Protein AF-A0A1X1ZSL4-F1 (afdb_monomer)

Secondary structure (DSSP, 8-state):
----THHHHHHHHHTTTS-SB-PPPPPPTBBTPPPPP--SSB-PPPPPPPBSSSPPPPPPP-SGGGTTSPPPPP---

Solvent-accessible surface area (backbone atoms only — not comparable to full-atom values): 3563 Å² total; per-residue (Å²): 128,85,79,67,79,56,58,74,72,19,52,77,30,45,78,74,77,36,32,35,64,38,63,23,52,57,20,54,79,63,65,22,32,49,14,30,52,15,4,55,49,33,20,29,15,9,33,15,6,32,12,77,94,42,73,22,7,50,35,7,49,18,0,53,91,40,78,48,17,50,58,22,50,60,14,58,90

Radius of gyration: 13.43 Å; Cα contacts (8 Å, |Δi|>4): 271; chains: 1; bounding box: 33×30×32 Å

Foldseek 3Di:
DPPPPQCVQQVVVVVVVFGQAAEWAEADAQPLAETAAGHQAAYEWYEFYAHDVDFHYAWYHYHPRCPHYHTYHYHGD

Sequence (77 aa):
MPKRCWGPINTPTQLLGRPLIGNGANGAPGTGANGGAGGLLIGNGANGAPGTGANGGAGGLGGLGGAFGTPGADGNP

Mean predicted aligned error: 6.43 Å

pLDDT: mean 85.15, std 11.44, range [47.44, 95.81]

Organism: NCBI:txid153971

Structure (mmCIF, N/CA/C/O backbone):
data_AF-A0A1X1ZSL4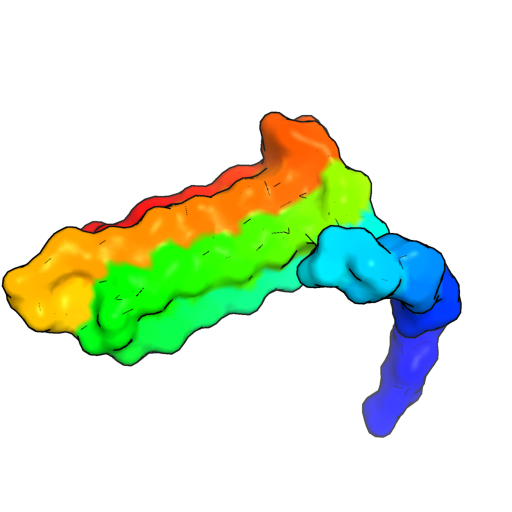-F1
#
_entry.id   AF-A0A1X1ZSL4-F1
#
loop_
_atom_site.group_PDB
_atom_site.id
_atom_site.type_symbol
_at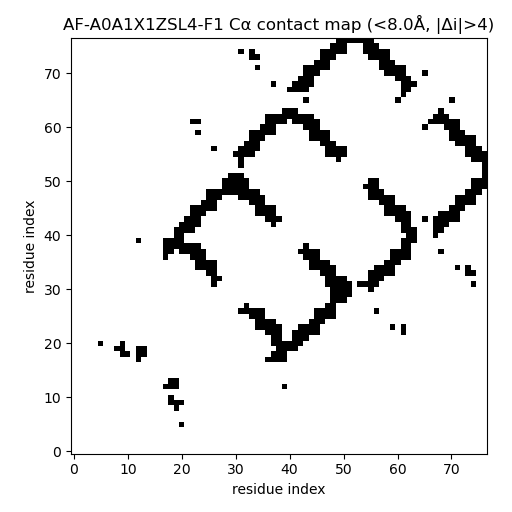om_site.label_atom_id
_atom_site.label_alt_id
_atom_site.label_comp_id
_atom_site.label_asym_id
_atom_site.label_entity_id
_atom_site.label_seq_id
_atom_site.pdbx_PDB_ins_code
_atom_site.Cartn_x
_atom_site.Cartn_y
_atom_site.Cartn_z
_atom_site.occupancy
_atom_site.B_iso_or_equiv
_atom_site.auth_seq_id
_atom_site.auth_comp_id
_atom_site.auth_asym_id
_atom_site.auth_atom_id
_atom_site.pdbx_PDB_model_num
ATOM 1 N N . MET A 1 1 ? -10.765 -20.889 8.901 1.00 47.44 1 MET A N 1
ATOM 2 C CA . MET A 1 1 ? -9.929 -19.866 9.571 1.00 47.44 1 MET A CA 1
ATOM 3 C C . MET A 1 1 ? -10.848 -18.977 10.401 1.00 47.44 1 MET A C 1
ATOM 5 O O . MET A 1 1 ? -11.783 -18.433 9.819 1.00 47.44 1 MET A O 1
ATOM 9 N N . PRO A 1 2 ? -10.675 -18.879 11.730 1.00 50.19 2 PRO A N 1
ATOM 10 C CA . PRO A 1 2 ? -11.537 -18.047 12.564 1.00 50.19 2 PRO A CA 1
ATOM 11 C C . PRO A 1 2 ? -11.428 -16.592 12.104 1.00 50.19 2 PRO A C 1
ATOM 13 O O . PRO A 1 2 ? -10.332 -16.043 11.961 1.00 50.19 2 PRO A O 1
ATOM 16 N N . LYS A 1 3 ? -12.581 -15.992 11.804 1.00 52.62 3 LYS A N 1
ATOM 17 C CA . LYS A 1 3 ? -12.710 -14.611 11.343 1.00 52.62 3 LYS A CA 1
ATOM 18 C C . LYS A 1 3 ? -12.357 -13.708 12.524 1.00 52.62 3 LYS A C 1
ATOM 20 O O . LYS A 1 3 ? -13.219 -13.375 13.329 1.00 52.62 3 LYS A O 1
ATOM 25 N N . ARG A 1 4 ? -11.070 -13.386 12.676 1.00 64.00 4 ARG A N 1
ATOM 26 C CA . ARG A 1 4 ? -10.584 -12.406 13.657 1.00 64.00 4 ARG A CA 1
ATOM 27 C C . ARG A 1 4 ? -11.469 -11.159 13.507 1.00 64.00 4 ARG A C 1
ATOM 29 O O . ARG A 1 4 ? -11.627 -10.680 12.386 1.00 64.00 4 ARG A O 1
ATOM 36 N N . CYS A 1 5 ? -12.072 -10.682 14.591 1.00 57.50 5 CYS A N 1
ATOM 37 C CA . CYS A 1 5 ? -13.163 -9.690 14.680 1.00 57.50 5 CYS A CA 1
ATOM 38 C C . CYS A 1 5 ? -12.893 -8.281 14.089 1.00 57.50 5 CYS A C 1
ATOM 40 O O . CYS A 1 5 ? -13.638 -7.342 14.345 1.00 57.50 5 CYS A O 1
ATOM 42 N N . TRP A 1 6 ? -11.873 -8.134 13.245 1.00 59.97 6 TRP A N 1
ATOM 43 C CA . TRP A 1 6 ? -11.496 -6.917 12.525 1.00 59.97 6 TRP A CA 1
ATOM 44 C C . TRP A 1 6 ? -12.451 -6.555 11.384 1.00 59.97 6 TRP A C 1
ATOM 46 O O . TRP A 1 6 ?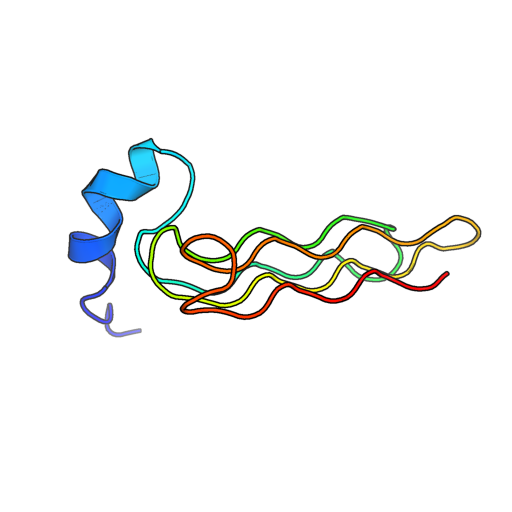 -12.551 -5.388 11.020 1.00 59.97 6 TRP A O 1
ATOM 56 N N . GLY A 1 7 ? -13.157 -7.541 10.818 1.00 68.50 7 GLY A N 1
ATOM 57 C CA . GLY A 1 7 ? -14.101 -7.329 9.714 1.00 68.50 7 GLY A CA 1
ATOM 58 C C . GLY A 1 7 ? -15.160 -6.266 10.034 1.00 68.50 7 GLY A C 1
ATOM 59 O O . GLY A 1 7 ? -15.191 -5.256 9.335 1.00 68.50 7 GLY A O 1
ATOM 60 N N . PRO A 1 8 ? -15.947 -6.429 11.119 1.00 79.12 8 PRO A N 1
ATOM 61 C CA . PRO A 1 8 ? -16.927 -5.440 11.567 1.00 79.12 8 PRO A CA 1
ATOM 62 C C . PRO A 1 8 ? -16.353 -4.029 11.746 1.00 79.12 8 PRO A C 1
ATOM 64 O O . PRO A 1 8 ? -16.955 -3.071 11.271 1.00 79.12 8 PRO A O 1
ATOM 67 N N . ILE A 1 9 ? -15.164 -3.913 12.346 1.00 81.69 9 ILE A N 1
ATOM 68 C CA . ILE A 1 9 ? -14.474 -2.639 12.622 1.00 81.69 9 ILE A CA 1
ATOM 69 C C . ILE A 1 9 ? -14.067 -1.925 11.322 1.00 81.69 9 ILE A C 1
ATOM 71 O O . ILE A 1 9 ? -14.166 -0.704 11.218 1.00 81.69 9 ILE A O 1
ATOM 75 N N . ASN A 1 10 ? -13.650 -2.683 10.306 1.00 85.69 10 ASN A N 1
ATOM 76 C CA . ASN A 1 10 ? -13.257 -2.134 9.011 1.00 85.69 10 ASN A CA 1
ATOM 77 C C . ASN A 1 10 ? -14.450 -1.877 8.074 1.00 85.69 10 ASN A C 1
ATOM 79 O O . ASN A 1 10 ? -14.296 -1.149 7.100 1.00 85.69 10 ASN A O 1
ATOM 83 N N . THR A 1 11 ? -15.633 -2.451 8.322 1.00 86.31 11 THR A N 1
ATOM 84 C CA . THR A 1 11 ? -16.785 -2.359 7.397 1.00 86.31 11 THR A CA 1
ATOM 85 C C . THR A 1 11 ? -17.137 -0.928 6.981 1.00 86.31 11 THR A C 1
ATOM 87 O O . THR A 1 11 ? -17.240 -0.691 5.779 1.00 86.31 11 THR A O 1
ATOM 90 N N . PRO A 1 12 ? -17.270 0.048 7.904 1.00 85.19 12 PRO A N 1
ATOM 91 C CA . PRO A 1 12 ? -17.648 1.409 7.521 1.00 85.19 12 PRO A CA 1
ATOM 92 C C . PRO A 1 12 ? -16.588 2.097 6.655 1.00 85.19 12 PRO A C 1
ATOM 94 O O . PRO A 1 12 ? -16.910 2.888 5.778 1.00 85.19 12 PRO A O 1
ATOM 97 N N . THR A 1 13 ? -15.314 1.782 6.886 1.00 86.12 13 THR A N 1
ATOM 98 C CA . THR A 1 13 ? -14.181 2.420 6.204 1.00 86.12 13 THR A CA 1
ATOM 99 C C . THR A 1 13 ? -13.808 1.739 4.900 1.00 86.12 13 THR A C 1
ATOM 101 O O . THR A 1 13 ? -13.287 2.403 4.013 1.00 86.12 13 THR A O 1
ATOM 104 N N . GLN A 1 14 ? -14.165 0.468 4.704 1.00 83.19 14 GLN A N 1
ATOM 105 C CA . GLN A 1 14 ? -14.028 -0.180 3.398 1.00 83.19 14 GLN A CA 1
ATOM 106 C C . GLN A 1 14 ? -14.810 0.550 2.294 1.00 83.19 14 GLN A C 1
ATOM 108 O O . GLN A 1 14 ? -14.381 0.530 1.144 1.00 83.19 14 GLN A O 1
ATOM 113 N N . LEU A 1 15 ? -15.883 1.275 2.636 1.00 85.19 15 LEU A N 1
ATOM 114 C CA . LEU A 1 15 ? -16.598 2.160 1.705 1.00 85.19 15 LEU A CA 1
ATOM 115 C C . LEU A 1 15 ? -15.748 3.355 1.232 1.00 85.19 15 LEU A C 1
ATOM 117 O O . LEU A 1 15 ? -16.012 3.917 0.177 1.00 85.19 15 LEU A O 1
ATOM 121 N N . LEU A 1 16 ? -14.712 3.720 1.990 1.00 85.38 16 LEU A N 1
ATOM 122 C CA . LEU A 1 16 ? -13.730 4.759 1.663 1.00 85.38 16 LEU A CA 1
ATOM 123 C C . LEU A 1 16 ? -12.521 4.194 0.888 1.00 85.38 16 LEU A C 1
ATOM 125 O O . LEU A 1 16 ? -11.529 4.892 0.692 1.00 85.38 16 LEU A O 1
ATOM 129 N N . GLY A 1 17 ? -12.570 2.919 0.484 1.00 87.75 17 GLY A N 1
ATOM 130 C CA . GLY A 1 17 ? -11.536 2.255 -0.315 1.00 87.75 17 GLY A CA 1
ATOM 131 C C . GLY A 1 17 ? -10.329 1.738 0.473 1.00 87.75 17 GLY A C 1
ATOM 132 O O . GLY A 1 17 ? -9.427 1.149 -0.119 1.00 87.75 17 GLY A O 1
ATOM 133 N N . ARG A 1 18 ? -10.290 1.921 1.800 1.00 89.69 18 ARG A N 1
ATOM 134 C CA . ARG A 1 18 ? -9.210 1.438 2.678 1.00 89.69 18 ARG A CA 1
ATOM 135 C C . ARG A 1 18 ? -9.781 0.958 4.014 1.00 89.69 18 ARG A C 1
ATOM 137 O O . ARG A 1 18 ? -10.670 1.610 4.555 1.00 89.69 18 ARG A O 1
ATOM 144 N N . PRO A 1 19 ? -9.273 -0.137 4.600 1.00 89.94 19 PRO A N 1
ATOM 145 C CA . PRO A 1 19 ? -9.695 -0.543 5.937 1.00 89.94 19 PRO A CA 1
ATOM 146 C C . PRO A 1 19 ? -9.298 0.520 6.971 1.00 89.94 19 PRO A C 1
ATOM 148 O O . PRO A 1 19 ? -8.308 1.222 6.788 1.00 89.94 19 PRO A O 1
ATOM 151 N N . LEU A 1 20 ? -10.010 0.618 8.093 1.00 89.56 20 LEU A N 1
ATOM 152 C CA . LEU A 1 20 ? -9.595 1.472 9.212 1.00 89.56 20 LEU A CA 1
ATOM 153 C C . LEU A 1 20 ? -8.243 1.001 9.762 1.00 89.56 20 LEU A C 1
ATOM 155 O O . LEU A 1 20 ? -7.375 1.819 10.069 1.00 89.56 20 LEU A O 1
ATOM 159 N N . ILE A 1 21 ? -8.080 -0.323 9.854 1.00 90.62 21 ILE A N 1
ATOM 160 C CA . ILE A 1 21 ? -6.894 -0.989 10.385 1.00 90.62 21 ILE A CA 1
ATOM 161 C C . ILE A 1 21 ? -6.441 -2.100 9.432 1.00 90.62 21 ILE A C 1
ATOM 163 O O . ILE A 1 21 ? -7.218 -3.004 9.105 1.00 90.62 21 ILE A O 1
ATOM 167 N N . GLY A 1 22 ? -5.177 -2.054 9.010 1.00 90.44 22 GLY A N 1
ATOM 168 C CA . GLY A 1 22 ? -4.553 -3.081 8.171 1.00 90.44 22 GLY A CA 1
ATOM 169 C C . GLY A 1 22 ? -3.283 -2.590 7.479 1.00 90.44 22 GLY A C 1
ATOM 170 O O . GLY A 1 22 ? -3.128 -1.401 7.254 1.00 90.44 22 GLY A O 1
ATOM 171 N N . ASN A 1 23 ? -2.368 -3.487 7.122 1.00 92.88 23 ASN A N 1
ATOM 172 C CA . ASN A 1 23 ? -1.205 -3.113 6.313 1.00 92.88 23 ASN A CA 1
ATOM 173 C C . ASN A 1 23 ? -1.560 -3.127 4.823 1.00 92.88 23 ASN A C 1
ATOM 175 O O . ASN A 1 23 ? -2.456 -3.862 4.400 1.00 92.88 23 ASN A O 1
ATOM 179 N N . GLY A 1 24 ? -0.836 -2.337 4.039 1.00 91.38 24 GLY A N 1
ATOM 180 C CA . GLY A 1 24 ? -0.915 -2.366 2.590 1.00 91.38 24 GLY A CA 1
ATOM 181 C C . GLY A 1 24 ? -0.389 -3.682 2.016 1.00 91.38 24 GLY A C 1
ATOM 182 O O . GLY A 1 24 ? 0.366 -4.411 2.665 1.00 91.38 24 GLY A O 1
ATOM 183 N N . ALA A 1 25 ? -0.779 -3.980 0.778 1.00 94.69 25 ALA A N 1
ATOM 184 C CA . ALA A 1 25 ? -0.282 -5.130 0.025 1.00 94.69 25 ALA A CA 1
ATOM 185 C C . ALA A 1 25 ? 0.893 -4.722 -0.872 1.00 94.69 25 ALA A C 1
ATOM 187 O O . ALA A 1 25 ? 0.783 -3.739 -1.599 1.00 94.69 25 ALA A O 1
ATOM 188 N N . ASN A 1 26 ? 2.006 -5.456 -0.820 1.00 94.19 26 ASN A N 1
ATOM 189 C CA . ASN A 1 26 ? 3.186 -5.150 -1.636 1.00 94.19 26 ASN A CA 1
ATOM 190 C C . ASN A 1 26 ? 2.864 -5.227 -3.131 1.00 94.19 26 ASN A C 1
ATOM 192 O O . ASN A 1 26 ? 2.026 -6.031 -3.550 1.00 94.19 26 ASN A O 1
ATOM 196 N N . GLY A 1 27 ? 3.581 -4.435 -3.928 1.00 91.56 27 GLY A N 1
ATOM 197 C CA . GLY A 1 27 ? 3.565 -4.588 -5.377 1.00 91.56 27 GLY A CA 1
ATOM 198 C C . GLY A 1 27 ? 3.994 -6.002 -5.786 1.00 91.56 27 GLY A C 1
ATOM 199 O O . GLY A 1 27 ? 4.821 -6.637 -5.124 1.00 91.56 27 GLY A O 1
ATOM 200 N N . ALA A 1 28 ? 3.445 -6.508 -6.892 1.00 91.38 28 ALA A N 1
ATOM 201 C CA . ALA A 1 28 ? 3.826 -7.817 -7.416 1.00 91.38 28 ALA A CA 1
ATOM 202 C C . ALA A 1 28 ? 5.282 -7.790 -7.937 1.00 91.38 28 ALA A C 1
ATOM 204 O O . ALA A 1 28 ? 5.605 -6.926 -8.754 1.00 91.38 28 ALA A O 1
ATOM 205 N N . PRO A 1 29 ? 6.174 -8.704 -7.516 1.00 87.19 29 PRO A N 1
ATOM 206 C CA . PRO A 1 29 ? 7.581 -8.681 -7.923 1.00 87.19 29 PRO A CA 1
ATOM 207 C C . PRO A 1 29 ? 7.778 -8.666 -9.446 1.00 87.19 29 PRO A C 1
ATOM 209 O O . PRO A 1 29 ? 7.068 -9.360 -10.168 1.00 87.19 29 PRO A O 1
ATOM 212 N N . GLY A 1 30 ? 8.750 -7.886 -9.929 1.00 84.00 30 GLY A N 1
ATOM 213 C CA . GLY A 1 30 ? 9.102 -7.803 -11.352 1.00 84.00 30 GLY A CA 1
ATOM 214 C C . GLY A 1 30 ? 8.103 -7.034 -12.221 1.00 84.00 30 GLY A C 1
ATOM 215 O O . GLY A 1 30 ? 8.284 -6.958 -13.431 1.00 84.00 30 GLY A O 1
ATOM 216 N N . THR A 1 31 ? 7.055 -6.457 -11.630 1.00 88.94 31 THR A N 1
ATOM 217 C CA . THR A 1 31 ? 6.036 -5.701 -12.375 1.00 88.94 31 THR A CA 1
ATOM 218 C C . THR A 1 31 ? 6.245 -4.190 -12.334 1.00 88.94 31 THR A C 1
ATOM 220 O O . THR A 1 31 ? 5.580 -3.473 -13.074 1.00 88.94 31 THR A O 1
ATOM 223 N N . GLY A 1 32 ? 7.106 -3.689 -11.438 1.00 90.19 32 GLY A N 1
ATOM 224 C CA . GLY A 1 32 ? 7.171 -2.258 -11.124 1.00 90.19 32 GLY A CA 1
ATOM 225 C C . GLY A 1 32 ? 5.897 -1.707 -10.467 1.00 90.19 32 GLY A C 1
ATOM 226 O O . GLY A 1 32 ? 5.714 -0.496 -10.412 1.00 90.19 32 GLY A O 1
ATOM 227 N N . ALA A 1 33 ? 4.982 -2.562 -9.992 1.00 94.31 33 ALA A N 1
ATOM 228 C CA . ALA A 1 33 ? 3.741 -2.115 -9.367 1.00 94.31 33 ALA A CA 1
ATOM 229 C C . ALA A 1 33 ? 3.988 -1.395 -8.036 1.00 94.31 33 ALA A C 1
ATOM 231 O O . ALA A 1 33 ? 4.845 -1.786 -7.242 1.00 94.31 33 ALA A O 1
ATOM 232 N N . ASN A 1 34 ? 3.170 -0.383 -7.759 1.00 94.19 34 ASN A N 1
ATOM 233 C CA . ASN A 1 34 ? 3.198 0.335 -6.489 1.00 94.19 34 ASN A CA 1
ATOM 234 C C . ASN A 1 34 ? 2.750 -0.558 -5.325 1.00 94.19 34 ASN A C 1
ATOM 236 O O . ASN A 1 34 ? 1.917 -1.455 -5.485 1.00 94.19 34 ASN A O 1
ATOM 240 N N . GLY A 1 35 ? 3.261 -0.257 -4.137 1.00 93.75 35 GLY A N 1
ATOM 241 C CA . GLY A 1 35 ? 2.756 -0.807 -2.892 1.00 93.75 35 GLY A CA 1
ATOM 242 C C . GLY A 1 35 ? 1.406 -0.195 -2.522 1.00 93.75 35 GLY A C 1
ATOM 243 O O . GLY A 1 35 ? 1.160 0.999 -2.697 1.00 93.75 35 GLY A O 1
ATOM 244 N N . GLY A 1 36 ? 0.506 -1.018 -1.995 1.00 93.62 36 GLY A N 1
ATOM 245 C CA . GLY A 1 36 ? -0.789 -0.580 -1.490 1.00 93.62 36 GLY A CA 1
ATOM 246 C C . GLY A 1 36 ? -0.656 0.279 -0.233 1.00 93.62 36 GLY A C 1
ATOM 247 O O . GLY A 1 36 ? 0.252 0.099 0.581 1.00 93.62 36 GLY A O 1
ATOM 248 N N . ALA A 1 37 ? -1.595 1.200 -0.040 1.00 92.88 37 ALA A N 1
ATOM 249 C CA . ALA A 1 37 ? -1.669 1.975 1.192 1.00 92.88 37 ALA A CA 1
ATOM 250 C C . ALA A 1 37 ? -2.105 1.098 2.381 1.00 92.88 37 ALA A C 1
ATOM 252 O O . ALA A 1 37 ? -2.923 0.189 2.227 1.00 92.88 37 ALA A O 1
ATOM 253 N N . GLY A 1 38 ? -1.593 1.407 3.573 1.00 91.38 38 GLY A N 1
ATOM 254 C CA . GLY A 1 38 ? -2.071 0.854 4.839 1.00 91.38 38 GLY A CA 1
ATOM 255 C C . GLY A 1 38 ? -3.483 1.328 5.191 1.00 91.38 38 GLY A C 1
ATOM 256 O O . GLY A 1 38 ? -4.142 2.038 4.425 1.00 91.38 38 GLY A O 1
ATOM 257 N N . GLY A 1 39 ? -3.966 0.959 6.371 1.00 92.00 39 GLY A N 1
ATOM 258 C CA . GLY A 1 39 ? -5.274 1.344 6.880 1.00 92.00 39 GLY A CA 1
ATOM 259 C C . GLY A 1 39 ? -5.379 2.851 7.087 1.00 92.00 39 GLY A C 1
ATOM 260 O O . GLY A 1 39 ? -4.374 3.551 7.108 1.00 92.00 39 GLY A O 1
ATOM 261 N N . LEU A 1 40 ? -6.594 3.378 7.206 1.00 89.81 40 LEU A N 1
ATOM 262 C CA . LEU A 1 40 ? -6.815 4.816 7.370 1.00 89.81 40 LEU A CA 1
ATOM 263 C C . LEU A 1 40 ? -6.243 5.340 8.686 1.00 89.81 40 LEU A C 1
ATOM 265 O O . LEU A 1 40 ? -5.677 6.431 8.708 1.00 89.81 40 LEU A O 1
ATOM 269 N N . LEU A 1 41 ? -6.375 4.562 9.764 1.00 89.38 41 LEU A N 1
ATOM 270 C CA . LEU A 1 41 ? -5.896 4.944 11.085 1.00 89.38 41 LEU A CA 1
ATOM 271 C C . LEU A 1 41 ? -4.630 4.182 11.458 1.00 89.38 41 LEU A C 1
ATOM 273 O O . LEU A 1 41 ? -3.634 4.818 11.768 1.00 89.38 41 LEU A O 1
ATOM 277 N N . ILE A 1 42 ? -4.651 2.849 11.387 1.00 90.00 42 ILE A N 1
ATOM 278 C CA . ILE A 1 42 ? -3.530 2.003 11.8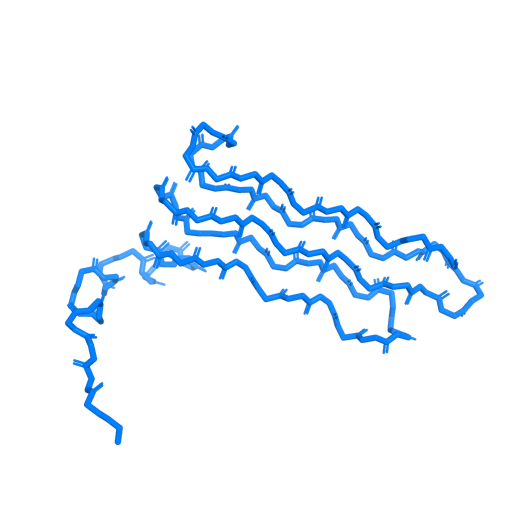17 1.00 90.00 42 ILE A CA 1
ATOM 279 C C . ILE A 1 42 ? -3.080 1.094 10.675 1.00 90.00 42 ILE A C 1
ATOM 281 O O . ILE A 1 42 ? -3.892 0.386 10.073 1.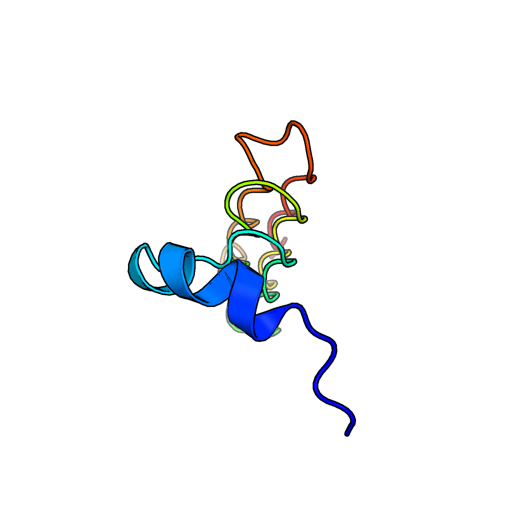00 90.00 42 ILE A O 1
ATOM 285 N N . GLY A 1 43 ? -1.770 1.044 10.448 1.00 91.50 43 GLY A N 1
ATOM 286 C CA . GLY A 1 43 ? -1.135 0.051 9.587 1.00 91.50 43 GLY A CA 1
ATOM 287 C C . GLY A 1 43 ? -0.144 0.641 8.595 1.00 91.50 43 GLY A C 1
ATOM 288 O O . GLY A 1 43 ? -0.251 1.791 8.172 1.00 91.50 43 GLY A O 1
ATOM 289 N N . ASN A 1 44 ? 0.846 -0.164 8.238 1.00 94.00 44 ASN A N 1
ATOM 290 C CA . ASN A 1 44 ? 1.968 0.260 7.413 1.00 94.00 44 ASN A CA 1
ATOM 291 C C . ASN A 1 44 ? 1.588 0.246 5.934 1.00 94.00 44 ASN A C 1
ATOM 293 O O . ASN A 1 44 ? 0.841 -0.624 5.482 1.00 94.00 44 ASN A O 1
ATOM 297 N N . GLY A 1 45 ? 2.133 1.192 5.181 1.00 93.88 45 GLY A N 1
ATOM 298 C CA . GLY A 1 45 ? 2.164 1.118 3.733 1.00 93.88 45 GLY A CA 1
ATOM 299 C C . GLY A 1 45 ? 3.024 -0.054 3.273 1.00 93.88 45 GLY A C 1
ATOM 300 O O . GLY A 1 45 ? 3.930 -0.498 3.980 1.00 93.88 45 GLY A O 1
ATOM 301 N N . ALA A 1 46 ? 2.705 -0.586 2.101 1.00 94.94 46 ALA A N 1
ATOM 302 C CA . ALA A 1 46 ? 3.430 -1.702 1.516 1.00 94.94 46 ALA A CA 1
ATOM 303 C C . ALA A 1 46 ? 4.555 -1.223 0.601 1.00 94.94 46 ALA A C 1
ATOM 305 O O . ALA A 1 46 ? 4.473 -0.134 0.041 1.00 94.94 46 ALA A O 1
ATOM 306 N N . ASN A 1 47 ? 5.565 -2.054 0.379 1.00 95.81 47 ASN A N 1
ATOM 307 C CA . ASN A 1 47 ? 6.644 -1.704 -0.539 1.00 95.81 47 ASN A CA 1
ATOM 308 C C . ASN A 1 47 ? 6.176 -1.787 -1.995 1.00 95.81 47 ASN A C 1
ATOM 310 O O . ASN A 1 47 ? 5.385 -2.668 -2.359 1.00 95.81 47 ASN A O 1
ATOM 314 N N . GLY A 1 48 ? 6.707 -0.894 -2.825 1.00 95.38 48 GLY A N 1
ATOM 315 C CA . GLY A 1 48 ? 6.637 -1.039 -4.270 1.00 95.38 48 GLY A CA 1
ATOM 316 C C . GLY A 1 48 ? 7.484 -2.212 -4.759 1.00 95.38 48 GLY A C 1
ATOM 317 O O . GLY A 1 48 ? 8.430 -2.649 -4.099 1.00 95.38 48 GLY A O 1
ATOM 318 N N . ALA A 1 49 ? 7.120 -2.760 -5.912 1.00 94.44 49 ALA A N 1
ATOM 319 C CA . ALA A 1 49 ? 7.873 -3.825 -6.548 1.00 94.44 49 ALA A CA 1
ATOM 320 C C . ALA A 1 49 ? 9.027 -3.270 -7.390 1.00 94.44 49 ALA A C 1
ATOM 322 O O . ALA A 1 49 ? 8.840 -2.260 -8.073 1.00 94.44 49 ALA A O 1
ATOM 323 N N . PRO A 1 50 ? 10.173 -3.971 -7.439 1.00 91.38 50 PRO A N 1
ATOM 324 C CA . PRO A 1 50 ? 11.206 -3.707 -8.433 1.00 91.38 50 PRO A CA 1
ATOM 325 C C . PRO A 1 50 ? 10.654 -3.789 -9.862 1.00 91.38 50 PRO A C 1
ATOM 327 O O . PRO A 1 50 ? 9.810 -4.648 -10.158 1.00 91.38 50 PRO A O 1
ATOM 330 N N . GLY A 1 51 ? 11.116 -2.894 -10.734 1.00 82.69 51 GLY A N 1
ATOM 331 C CA . GLY A 1 51 ? 10.748 -2.853 -12.150 1.00 82.69 51 GLY A CA 1
ATOM 332 C C . GLY A 1 51 ? 11.804 -3.539 -13.011 1.00 82.69 51 GLY A C 1
ATOM 333 O O . GLY A 1 51 ? 12.991 -3.304 -12.844 1.00 82.69 51 GLY A O 1
ATOM 334 N N . THR A 1 52 ? 11.411 -4.378 -13.970 1.00 82.31 52 THR A N 1
ATOM 335 C CA . THR A 1 52 ? 12.388 -4.997 -14.881 1.00 82.31 52 THR A CA 1
ATOM 336 C C . THR A 1 52 ? 12.755 -4.030 -16.005 1.00 82.31 52 THR A C 1
ATOM 338 O O . THR A 1 52 ? 12.019 -3.909 -16.984 1.00 82.31 52 THR A O 1
ATOM 341 N N . GLY A 1 53 ? 13.887 -3.336 -15.872 1.00 72.00 53 GLY A N 1
ATOM 342 C CA . GLY A 1 53 ? 14.380 -2.399 -16.893 1.00 72.00 53 GLY A CA 1
ATOM 343 C C . GLY A 1 53 ? 13.694 -1.027 -16.887 1.00 72.00 53 GLY A C 1
ATOM 344 O O . GLY A 1 53 ? 13.827 -0.271 -17.846 1.00 72.00 53 GLY A O 1
ATOM 345 N N . ALA A 1 54 ? 12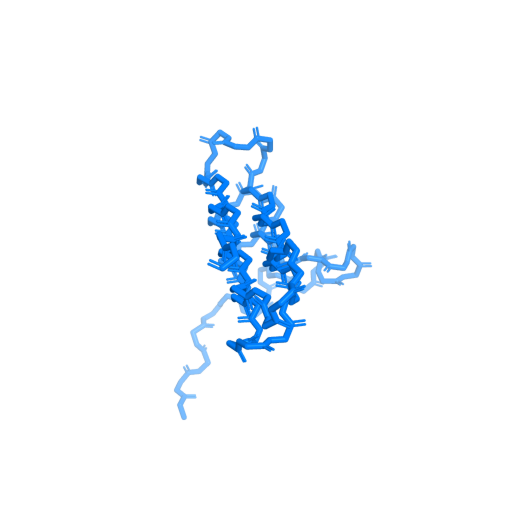.972 -0.707 -15.813 1.00 72.25 54 ALA A N 1
ATOM 346 C CA . ALA A 1 54 ? 12.354 0.589 -15.552 1.00 72.25 54 ALA A CA 1
ATOM 347 C C . ALA A 1 54 ? 12.403 0.884 -14.044 1.00 72.25 54 ALA A C 1
ATOM 349 O O . ALA A 1 54 ? 12.716 0.000 -13.247 1.00 72.25 54 ALA A O 1
ATOM 350 N N . ASN A 1 55 ? 12.070 2.114 -13.650 1.00 82.00 55 ASN A N 1
ATOM 351 C CA . ASN A 1 55 ? 11.926 2.468 -12.237 1.00 82.00 55 ASN A CA 1
ATOM 352 C C . ASN A 1 55 ? 10.898 1.542 -11.567 1.00 82.00 55 ASN A C 1
ATOM 354 O O . ASN A 1 55 ? 9.842 1.277 -12.147 1.00 82.00 55 ASN A O 1
ATOM 358 N N . GLY A 1 56 ? 11.203 1.039 -10.368 1.00 90.50 56 GLY A N 1
ATOM 359 C CA . GLY A 1 56 ? 10.231 0.261 -9.607 1.00 90.50 56 GLY A CA 1
ATOM 360 C C . GLY A 1 56 ? 9.100 1.131 -9.054 1.00 90.50 56 GLY A C 1
ATOM 361 O O . GLY A 1 56 ? 9.116 2.361 -9.139 1.00 90.50 56 GLY A O 1
ATOM 362 N N . GLY A 1 57 ? 8.073 0.464 -8.535 1.00 94.12 57 GLY A N 1
ATOM 363 C CA . GLY A 1 57 ? 6.857 1.117 -8.064 1.00 94.12 57 GLY A CA 1
ATOM 364 C C . GLY A 1 57 ? 7.082 1.918 -6.789 1.00 94.12 57 GLY A C 1
ATOM 365 O O . GLY A 1 57 ? 7.951 1.592 -5.985 1.00 94.12 57 GLY A O 1
ATOM 366 N N . ALA A 1 58 ? 6.259 2.934 -6.560 1.00 94.69 58 ALA A N 1
ATOM 367 C CA . ALA A 1 58 ? 6.306 3.709 -5.326 1.00 94.69 58 ALA A CA 1
ATOM 368 C C . ALA A 1 58 ? 5.853 2.878 -4.115 1.00 94.69 58 ALA A C 1
ATOM 370 O O . ALA A 1 58 ? 4.990 1.997 -4.228 1.00 94.69 58 ALA A O 1
ATOM 371 N N . GLY A 1 59 ? 6.393 3.195 -2.943 1.00 93.00 59 GLY A N 1
ATOM 372 C CA . GLY A 1 59 ? 5.895 2.703 -1.667 1.00 93.00 59 GLY A CA 1
ATOM 373 C C . GLY A 1 59 ? 4.499 3.243 -1.336 1.00 93.00 59 GLY A C 1
ATOM 374 O O . GLY A 1 59 ? 4.129 4.368 -1.670 1.00 93.00 59 GLY A O 1
ATOM 375 N N . GLY A 1 60 ? 3.697 2.428 -0.658 1.00 92.88 60 GLY A N 1
ATOM 376 C CA . GLY A 1 60 ? 2.370 2.804 -0.191 1.00 92.88 60 GLY A CA 1
ATOM 377 C C . GLY A 1 60 ? 2.418 3.719 1.031 1.00 92.88 60 GLY A C 1
ATOM 378 O O . GLY A 1 60 ? 3.330 3.653 1.856 1.00 92.88 60 GLY A O 1
ATOM 379 N N . LEU A 1 61 ? 1.388 4.548 1.202 1.00 92.31 61 LEU A N 1
ATOM 380 C CA . LEU A 1 61 ? 1.254 5.406 2.381 1.00 92.31 61 LEU A CA 1
ATOM 381 C C . LEU A 1 61 ? 0.889 4.586 3.632 1.00 92.31 61 LEU A C 1
ATOM 383 O O . LEU A 1 61 ? 0.034 3.702 3.560 1.00 92.31 61 LEU A O 1
ATOM 387 N N . GLY A 1 62 ? 1.470 4.917 4.787 1.00 88.06 62 GLY A N 1
ATOM 388 C CA . GLY A 1 62 ? 1.032 4.397 6.088 1.00 88.06 62 GLY A CA 1
ATOM 389 C C . GLY A 1 62 ? -0.310 4.978 6.561 1.00 88.06 62 GLY A C 1
ATOM 390 O O . GLY A 1 62 ? -0.905 5.847 5.912 1.00 88.06 62 GLY A O 1
ATOM 391 N N . GLY A 1 63 ? -0.808 4.487 7.697 1.00 86.25 63 GLY A N 1
ATOM 392 C CA . GLY A 1 63 ? -2.003 5.018 8.360 1.00 86.25 63 GLY A CA 1
ATOM 393 C C . GLY A 1 63 ? -1.810 6.429 8.900 1.00 86.25 63 GLY A C 1
ATOM 394 O O . GLY A 1 63 ? -0.678 6.858 9.092 1.00 86.25 63 GLY A O 1
ATOM 395 N N . LEU A 1 64 ? -2.912 7.170 9.065 1.00 83.25 64 LEU A N 1
ATOM 396 C CA . LEU A 1 64 ? -2.998 8.588 9.449 1.00 83.25 64 LEU A CA 1
ATOM 397 C C . LEU A 1 64 ? -1.721 9.405 9.154 1.00 83.25 64 LEU A C 1
ATOM 399 O O . LEU A 1 64 ? -0.992 9.806 10.059 1.00 83.25 64 LEU A O 1
ATOM 403 N N . GLY A 1 65 ? -1.410 9.595 7.869 1.00 64.56 65 GLY A N 1
ATOM 404 C CA . GLY A 1 65 ? -0.275 10.419 7.431 1.00 64.56 65 GLY A CA 1
ATOM 405 C C . GLY A 1 65 ? 1.117 9.923 7.854 1.00 64.56 65 GLY A C 1
ATOM 406 O O . GLY A 1 65 ? 2.051 10.716 7.863 1.00 64.56 65 GLY A O 1
ATOM 407 N N . GLY A 1 66 ? 1.274 8.648 8.218 1.00 63.09 66 GLY A N 1
ATOM 408 C CA . GLY A 1 66 ? 2.523 8.073 8.723 1.00 63.09 66 GLY A CA 1
ATOM 409 C C . GLY A 1 66 ? 2.608 7.968 10.255 1.00 63.09 66 GLY A C 1
ATOM 410 O O . GLY A 1 66 ? 3.527 7.339 10.775 1.00 63.09 66 GLY A O 1
ATOM 411 N N . ALA A 1 67 ? 1.668 8.566 11.000 1.00 65.69 67 ALA A N 1
ATOM 412 C CA . ALA A 1 67 ? 1.765 8.695 12.460 1.00 65.69 67 ALA A CA 1
ATOM 413 C C . ALA A 1 67 ? 1.511 7.380 13.222 1.00 65.69 67 ALA A C 1
ATOM 415 O O . ALA A 1 67 ? 2.077 7.170 14.292 1.00 65.69 67 ALA A O 1
ATOM 416 N N . PHE A 1 68 ? 0.691 6.479 12.669 1.00 80.38 68 PHE A N 1
ATOM 417 C CA . PHE A 1 68 ? 0.413 5.156 13.254 1.00 80.38 68 PHE A CA 1
ATOM 418 C C . PHE A 1 68 ? 0.626 4.009 12.251 1.00 80.38 68 PHE A C 1
ATOM 420 O O . PHE A 1 68 ? -0.023 2.958 12.301 1.00 80.38 68 PHE A O 1
ATOM 427 N N . GLY A 1 69 ? 1.549 4.227 11.320 1.00 84.81 69 GLY A N 1
ATOM 428 C CA . GLY A 1 69 ? 2.043 3.223 10.392 1.00 84.81 69 GLY A CA 1
ATOM 429 C C . GLY A 1 69 ? 3.108 3.817 9.485 1.00 84.81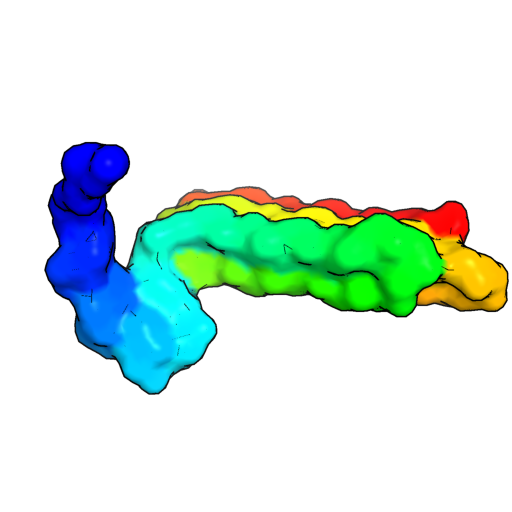 69 GLY A C 1
ATOM 430 O O . GLY A 1 69 ? 2.973 4.949 9.040 1.00 84.81 69 GLY A O 1
ATOM 431 N N . THR A 1 70 ? 4.167 3.073 9.199 1.00 92.75 70 THR A N 1
ATOM 432 C CA . THR A 1 70 ? 5.267 3.570 8.364 1.00 92.75 70 THR A CA 1
ATOM 433 C C . THR A 1 70 ? 4.881 3.560 6.883 1.00 92.75 70 THR A C 1
ATOM 435 O O . THR A 1 70 ? 4.115 2.685 6.469 1.00 92.75 70 THR A O 1
ATOM 438 N N . PRO A 1 71 ? 5.392 4.489 6.056 1.00 91.50 71 PRO A N 1
ATOM 439 C CA . PRO A 1 71 ? 5.309 4.349 4.607 1.00 91.50 71 PRO A CA 1
ATOM 440 C C . PRO A 1 71 ? 6.100 3.121 4.138 1.00 91.50 71 PRO A C 1
ATOM 442 O O . PRO A 1 71 ? 7.051 2.690 4.797 1.00 91.50 71 PRO A O 1
ATOM 445 N N . GLY A 1 72 ? 5.685 2.555 3.009 1.00 92.94 72 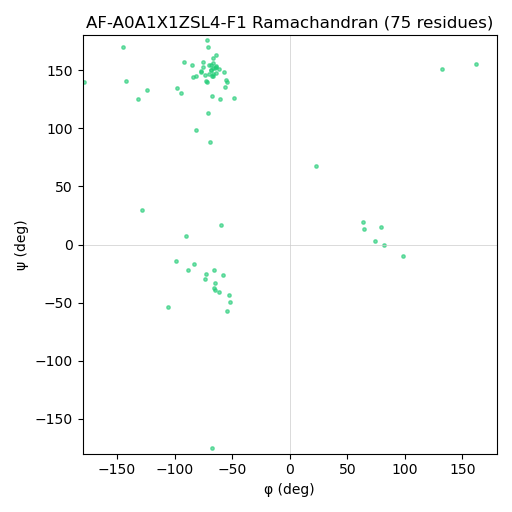GLY A N 1
ATOM 446 C CA . GLY A 1 72 ? 6.452 1.529 2.317 1.00 92.94 72 GLY A CA 1
ATOM 447 C C . GLY A 1 72 ? 7.651 2.126 1.589 1.00 92.94 72 GLY A C 1
ATOM 448 O O . GLY A 1 72 ? 7.659 3.309 1.253 1.00 92.94 72 GLY A O 1
ATOM 449 N N . ALA A 1 73 ? 8.658 1.299 1.334 1.00 94.50 73 ALA A N 1
ATOM 450 C CA . ALA A 1 73 ? 9.796 1.672 0.507 1.00 94.50 73 ALA A CA 1
ATOM 451 C C . ALA A 1 73 ? 9.438 1.632 -0.985 1.00 94.50 73 ALA A C 1
ATOM 453 O O . ALA A 1 73 ? 8.630 0.802 -1.418 1.00 94.50 73 ALA A O 1
ATOM 454 N N . ASP A 1 74 ? 10.090 2.491 -1.765 1.00 94.00 74 ASP A N 1
ATOM 455 C CA . ASP A 1 74 ? 10.044 2.425 -3.222 1.00 94.00 74 ASP A CA 1
ATOM 456 C C . ASP A 1 74 ? 10.764 1.166 -3.722 1.00 94.00 74 ASP A C 1
ATOM 458 O O . ASP A 1 74 ? 11.764 0.713 -3.156 1.00 94.00 74 ASP A O 1
ATOM 462 N N . GLY A 1 75 ? 10.245 0.595 -4.803 1.00 90.25 75 GLY A N 1
ATOM 463 C CA . GLY A 1 75 ? 10.909 -0.458 -5.545 1.00 90.25 75 GLY A CA 1
ATOM 464 C C . GLY A 1 75 ? 12.106 0.130 -6.280 1.00 90.25 75 GLY A C 1
ATOM 465 O O . GLY A 1 75 ? 11.948 0.917 -7.210 1.00 90.25 75 GLY A O 1
ATOM 466 N N . ASN A 1 76 ? 13.313 -0.257 -5.885 1.00 85.94 76 ASN A N 1
ATOM 467 C CA . ASN A 1 76 ? 14.490 0.012 -6.703 1.00 85.94 76 ASN A CA 1
ATOM 468 C C . ASN A 1 76 ? 14.380 -0.754 -8.043 1.00 85.94 76 ASN A C 1
ATOM 470 O O . ASN A 1 76 ? 13.789 -1.837 -8.040 1.00 85.94 76 ASN A O 1
ATOM 474 N N . PRO A 1 77 ? 14.919 -0.226 -9.160 1.00 74.75 77 PRO A N 1
ATOM 475 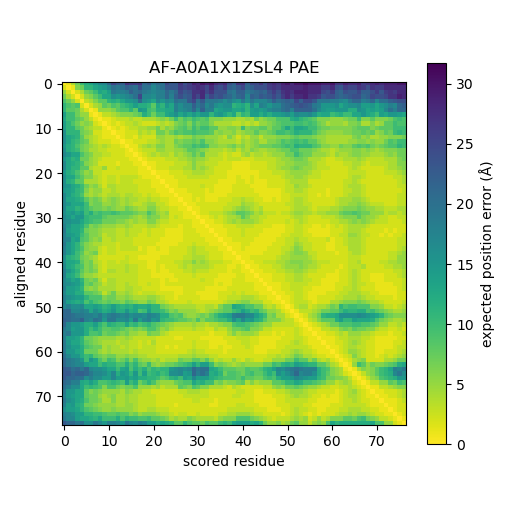C CA . PRO A 1 77 ? 15.073 -0.978 -10.408 1.00 74.75 77 PRO A CA 1
ATOM 476 C C . PRO A 1 77 ? 15.783 -2.325 -10.213 1.00 74.75 77 PRO A C 1
ATOM 478 O O . PRO A 1 77 ? 16.643 -2.415 -9.299 1.00 74.75 77 PRO A O 1
#